Protein AF-A0A2V5ULX6-F1 (afdb_monomer_lite)

Sequence (140 aa):
GFFDDWRTPQEAITHFSAYSEKSVLFAISQLVKEGLLLEKDSPDAAQDSLIAREWSNWLPGGSFHFSTKDAPYASDNRSLNRLKAALLKTSPPKIFKNVKSVKKLLPARTFPNSEFVRVLMARRTHRQFSKQKLTLEAVS

Foldseek 3Di:
DQQPDDDDLVVQCVVVVVDDSVVSVVVVVVCCVVVVHDDPPDPSVVVVVVCCVVCVVCPPVCVVVVVPVCDDDDPDPVVVVVVVVVPDPDDDDDPDDDDPDDDDDADDDDDDPPCDVVCVVPDDDDPDDDPDDDDSNRVD

pLDDT: mean 88.44, std 10.06, range [58.34, 98.19]

Secondary structure (DSSP, 8-state):
-TTSS---HHHHHHHTTTS-HHHHHHHHHHHHHTTSS--TT-HHHHHHHHHHHHTTTTTTTHHHHHHHTT-----SHHHHHHHHHTS-SSPPPPSS----SPP-PPPP----TTHHHHHHHH--------SPPPPTGGG-

Radius of gyration: 28.25 Å; chains: 1; bounding box: 56×36×69 Å

Structure (mmCIF, N/CA/C/O backbone):
data_AF-A0A2V5ULX6-F1
#
_entry.id   AF-A0A2V5ULX6-F1
#
loop_
_atom_site.group_PDB
_atom_site.id
_atom_site.type_symbol
_atom_site.label_atom_id
_atom_site.label_alt_id
_atom_site.label_comp_id
_atom_site.label_asym_id
_atom_site.label_entity_id
_atom_site.label_seq_id
_atom_site.pdbx_PDB_ins_code
_atom_site.Cartn_x
_atom_site.Cartn_y
_atom_site.Cartn_z
_atom_site.occupancy
_atom_site.B_iso_or_equiv
_atom_site.auth_seq_id
_atom_site.auth_comp_id
_atom_site.auth_asym_id
_atom_site.auth_atom_id
_atom_site.pdbx_PDB_model_num
ATOM 1 N N . GLY A 1 1 ? -14.378 -10.371 9.390 1.00 87.44 1 GLY A N 1
ATOM 2 C CA . GLY A 1 1 ? -14.089 -10.317 10.831 1.00 87.44 1 GLY A CA 1
ATOM 3 C C . GLY A 1 1 ? -15.311 -9.859 11.605 1.00 87.44 1 GLY A C 1
ATOM 4 O O . GLY A 1 1 ? -16.322 -9.509 11.012 1.00 87.44 1 GLY A O 1
ATOM 5 N N . PHE A 1 2 ? -15.257 -9.915 12.939 1.00 95.25 2 PHE A N 1
ATOM 6 C CA . PHE A 1 2 ? -16.393 -9.542 13.797 1.00 95.25 2 PHE A CA 1
ATOM 7 C C . PHE A 1 2 ? -16.801 -8.062 13.641 1.00 95.25 2 PHE A C 1
ATOM 9 O O . PHE A 1 2 ? -17.995 -7.762 13.640 1.00 95.25 2 PHE A O 1
ATOM 16 N N . PHE A 1 3 ? -15.819 -7.174 13.444 1.00 95.81 3 PHE A N 1
ATOM 17 C CA . PHE A 1 3 ? -15.978 -5.721 13.286 1.00 95.81 3 PHE A CA 1
ATOM 18 C C . PHE A 1 3 ? -16.040 -5.248 11.820 1.00 95.81 3 PHE A C 1
ATOM 20 O O . PHE A 1 3 ? -15.785 -4.081 11.550 1.00 95.81 3 PHE A O 1
ATOM 27 N N . ASP A 1 4 ? -16.359 -6.130 10.867 1.00 93.44 4 ASP A N 1
ATOM 28 C CA . ASP A 1 4 ? -16.529 -5.721 9.459 1.00 93.44 4 ASP A CA 1
ATOM 29 C C . ASP A 1 4 ? -17.836 -4.934 9.233 1.00 93.44 4 ASP A C 1
ATOM 31 O O . ASP A 1 4 ? -17.973 -4.249 8.225 1.00 93.44 4 ASP A O 1
ATOM 35 N N . ASP A 1 5 ? -18.773 -5.006 10.183 1.00 94.06 5 ASP A N 1
ATOM 36 C CA . ASP A 1 5 ? -19.975 -4.175 10.238 1.00 94.06 5 ASP A CA 1
ATOM 37 C C . ASP A 1 5 ? -20.054 -3.448 11.585 1.00 94.06 5 ASP A C 1
ATOM 39 O O . ASP A 1 5 ? -19.349 -3.782 12.543 1.00 94.06 5 ASP A O 1
ATOM 43 N N . TRP A 1 6 ? -21.002 -2.516 11.697 1.00 96.25 6 TRP A N 1
ATOM 44 C CA . TRP A 1 6 ? -21.337 -1.871 12.963 1.00 96.25 6 TRP A CA 1
ATOM 45 C C . TRP A 1 6 ? -21.752 -2.896 14.026 1.00 96.25 6 TRP A C 1
ATOM 47 O O . TRP A 1 6 ? -22.633 -3.733 13.803 1.00 96.25 6 TRP A O 1
ATOM 57 N N . ARG A 1 7 ? -21.123 -2.791 15.199 1.00 97.06 7 ARG A N 1
ATOM 58 C CA . ARG A 1 7 ? -21.395 -3.611 16.382 1.00 97.06 7 ARG A CA 1
ATOM 59 C C . ARG A 1 7 ? -21.595 -2.731 17.601 1.00 97.06 7 ARG A C 1
ATOM 61 O O . ARG A 1 7 ? -21.051 -1.634 17.702 1.00 97.06 7 ARG A O 1
ATOM 68 N N . THR A 1 8 ? -22.342 -3.259 18.551 1.00 96.62 8 THR A N 1
ATOM 69 C CA . THR A 1 8 ? -22.497 -2.708 19.890 1.00 96.62 8 THR A CA 1
ATOM 70 C C . THR A 1 8 ? -21.484 -3.340 20.850 1.00 96.62 8 THR A C 1
ATOM 72 O O . THR A 1 8 ? -21.050 -4.480 20.645 1.00 96.62 8 THR A O 1
ATOM 75 N N . PRO A 1 9 ? -21.134 -2.654 21.953 1.00 96.00 9 PRO A N 1
ATOM 76 C CA . PRO A 1 9 ? -20.298 -3.246 22.995 1.00 96.00 9 PRO A CA 1
ATOM 77 C C . PRO A 1 9 ? -20.873 -4.554 23.556 1.00 96.00 9 PRO A C 1
ATOM 79 O O . PRO A 1 9 ? -20.119 -5.483 23.835 1.00 96.00 9 PRO A O 1
ATOM 82 N N . GLN A 1 10 ? -22.202 -4.662 23.661 1.00 97.31 10 GLN A N 1
ATOM 83 C CA . GLN A 1 10 ? -22.864 -5.862 24.173 1.00 97.31 10 GLN A CA 1
ATOM 84 C C . GLN A 1 10 ? -22.664 -7.073 23.257 1.00 97.31 10 GLN A C 1
ATOM 86 O O . GLN A 1 10 ? -22.349 -8.160 23.737 1.00 97.31 10 GLN A O 1
ATOM 91 N N . GLU A 1 11 ? -22.785 -6.887 21.940 1.00 97.81 11 GLU A N 1
ATOM 92 C CA . GLU A 1 11 ? -22.512 -7.952 20.969 1.00 97.81 11 GLU A CA 1
ATOM 93 C C . GLU A 1 11 ? -21.059 -8.422 21.060 1.00 97.81 11 GLU A C 1
ATOM 95 O O . GLU A 1 11 ? -20.797 -9.621 20.979 1.00 97.81 11 GLU A O 1
ATOM 100 N N . ALA A 1 12 ? -20.115 -7.500 21.273 1.00 97.12 12 ALA A N 1
ATOM 101 C CA . ALA A 1 12 ? -18.711 -7.846 21.462 1.00 97.12 12 ALA A CA 1
ATOM 102 C C . ALA A 1 12 ? -18.490 -8.649 22.754 1.00 97.12 12 ALA A C 1
ATOM 104 O O . ALA A 1 12 ? -17.786 -9.654 22.725 1.00 97.12 12 ALA A O 1
ATOM 105 N N . ILE A 1 13 ? -19.123 -8.264 23.868 1.00 97.88 13 ILE A N 1
ATOM 106 C CA . ILE A 1 13 ? -19.058 -9.014 25.135 1.00 97.88 13 ILE A CA 1
ATOM 107 C C . ILE A 1 13 ? -19.595 -10.438 24.948 1.00 97.88 13 ILE A C 1
ATOM 109 O O . ILE A 1 13 ? -18.974 -11.397 25.401 1.00 97.88 13 ILE A O 1
ATOM 113 N N . THR A 1 14 ? -20.720 -10.593 24.246 1.00 97.62 14 THR A N 1
ATOM 114 C CA . THR A 1 14 ? -21.300 -11.911 23.957 1.00 97.62 14 THR A CA 1
ATOM 115 C C . THR A 1 14 ? -20.417 -12.739 23.026 1.00 97.62 14 THR A C 1
ATOM 117 O O . THR A 1 14 ? -20.240 -13.932 23.259 1.00 97.62 14 THR A O 1
ATOM 120 N N . HIS A 1 15 ? -19.843 -12.132 21.986 1.00 97.56 15 HIS A N 1
ATOM 121 C CA . HIS A 1 15 ? -18.983 -12.837 21.036 1.00 97.56 15 HIS A CA 1
ATOM 122 C C . HIS A 1 15 ? -17.652 -13.271 21.665 1.00 97.56 15 HIS A C 1
ATOM 124 O O . HIS A 1 15 ? -17.174 -14.378 21.423 1.00 97.56 15 HIS A O 1
ATOM 130 N N . PHE A 1 16 ? -17.073 -12.423 22.515 1.00 97.00 16 PHE A N 1
ATOM 131 C CA . PHE A 1 16 ? -15.819 -12.665 23.225 1.00 97.00 16 PHE A CA 1
ATOM 132 C C . PHE A 1 16 ? -16.061 -13.173 24.655 1.00 97.00 16 PHE A C 1
ATOM 134 O O . PHE A 1 16 ? -15.379 -12.760 25.592 1.00 97.00 16 PHE A O 1
ATOM 141 N N . SER A 1 17 ? -16.997 -14.115 24.820 1.00 96.69 17 SER A N 1
ATOM 142 C CA . SER A 1 17 ? -17.448 -14.627 26.126 1.00 96.69 17 SER A CA 1
ATOM 143 C C . SER A 1 17 ? -16.368 -15.333 26.957 1.00 96.69 17 SER A C 1
ATOM 145 O O . SER A 1 17 ? -16.567 -15.587 28.142 1.00 96.69 17 SER A O 1
ATOM 147 N N . ALA A 1 18 ? -15.227 -15.674 26.351 1.00 97.44 18 ALA A N 1
ATOM 148 C CA . ALA A 1 18 ? -14.061 -16.214 27.051 1.00 97.44 18 ALA A CA 1
ATOM 149 C C . ALA A 1 18 ? -13.302 -15.153 27.876 1.00 97.44 18 ALA A C 1
ATOM 151 O O . ALA A 1 18 ? -12.456 -15.505 28.698 1.00 97.44 18 ALA A O 1
ATOM 152 N N . TYR A 1 19 ? -13.586 -13.865 27.661 1.00 97.31 19 TYR A N 1
ATOM 153 C CA . TYR A 1 19 ? -12.973 -12.743 28.366 1.00 97.31 19 TYR A CA 1
ATOM 154 C C . TYR A 1 19 ? -13.968 -12.093 29.326 1.00 97.31 19 TYR A C 1
ATOM 156 O O . TYR A 1 19 ? -15.183 -12.180 29.158 1.00 97.31 19 TYR A O 1
ATOM 164 N N . SER A 1 20 ? -13.451 -11.397 30.340 1.00 97.75 20 SER A N 1
ATOM 165 C CA . SER A 1 20 ? -14.310 -10.597 31.208 1.00 97.75 20 SER A CA 1
ATOM 166 C C . SER A 1 20 ? -14.859 -9.387 30.454 1.00 97.75 20 SER A C 1
ATOM 168 O O . SER A 1 20 ? -14.153 -8.759 29.663 1.00 97.75 20 SER A O 1
ATOM 170 N N . GLU A 1 21 ? -16.094 -9.005 30.769 1.00 97.69 21 GLU A N 1
ATOM 171 C CA . GLU A 1 21 ? -16.749 -7.810 30.229 1.00 97.69 21 GLU A CA 1
ATOM 172 C C . GLU A 1 21 ? -15.854 -6.568 30.331 1.00 97.69 21 GLU A C 1
ATOM 174 O O . GLU A 1 21 ? -15.612 -5.873 29.344 1.00 97.69 21 GLU A O 1
ATOM 179 N N . LYS A 1 22 ? -15.263 -6.345 31.511 1.00 98.06 22 LYS A N 1
ATOM 180 C CA . LYS A 1 22 ? -14.345 -5.227 31.755 1.00 98.06 22 LYS A CA 1
ATOM 181 C C . LYS A 1 22 ? -13.150 -5.234 30.794 1.00 98.06 22 LYS A C 1
ATOM 183 O O . LYS A 1 22 ? -12.731 -4.171 30.345 1.00 98.06 22 LYS A O 1
ATOM 188 N N . SER A 1 23 ? -12.598 -6.409 30.486 1.00 98.06 23 SER A N 1
ATOM 189 C CA . SER A 1 23 ? -11.471 -6.540 29.557 1.00 98.06 23 SER A CA 1
ATOM 190 C C . SER A 1 23 ? -11.885 -6.237 28.119 1.00 98.06 23 SER A C 1
ATOM 192 O O . SER A 1 23 ? -11.138 -5.568 27.409 1.00 98.06 23 SER A O 1
ATOM 194 N N . VAL A 1 24 ? -13.062 -6.705 27.691 1.00 98.19 24 VAL A N 1
ATOM 195 C CA . VAL A 1 24 ? -13.587 -6.448 26.340 1.00 98.19 24 VAL A CA 1
ATOM 196 C C . VAL A 1 24 ? -13.861 -4.958 26.151 1.00 98.19 24 VAL A C 1
ATOM 198 O O . VAL A 1 24 ? -13.380 -4.365 25.189 1.00 98.19 24 VAL A O 1
ATOM 201 N N . LEU A 1 25 ? -14.552 -4.325 27.101 1.00 97.94 25 LEU A N 1
ATOM 202 C CA . LEU A 1 25 ? -14.847 -2.890 27.054 1.00 97.94 25 LEU A CA 1
ATOM 203 C C . LEU A 1 25 ? -13.574 -2.037 27.059 1.00 97.94 25 LEU A C 1
ATOM 205 O O . LEU A 1 25 ? -13.470 -1.071 26.304 1.00 97.94 25 LEU A O 1
ATOM 209 N N . PHE A 1 26 ? -12.577 -2.416 27.865 1.00 98.12 26 PHE A N 1
ATOM 210 C CA . PHE A 1 26 ? -11.279 -1.748 27.859 1.00 98.12 26 PHE A CA 1
ATOM 211 C C . PHE A 1 26 ? -10.580 -1.872 26.499 1.00 98.12 26 PHE A C 1
ATOM 213 O O . PHE A 1 26 ? -10.085 -0.876 25.977 1.00 98.12 26 PHE A O 1
ATOM 220 N N . ALA A 1 27 ? -10.571 -3.065 25.898 1.00 97.75 27 ALA A N 1
ATOM 221 C CA . ALA A 1 27 ? -9.975 -3.276 24.582 1.00 97.75 27 ALA A CA 1
ATOM 222 C C . ALA A 1 27 ? -10.684 -2.456 23.493 1.00 97.75 27 ALA A C 1
ATOM 224 O O . ALA A 1 27 ? -10.008 -1.799 22.708 1.00 97.75 27 ALA A O 1
ATOM 225 N N . ILE A 1 28 ? -12.022 -2.424 23.485 1.00 97.50 28 ILE A N 1
ATOM 226 C CA . ILE A 1 28 ? -12.800 -1.586 22.557 1.00 97.50 28 ILE A CA 1
ATOM 227 C C . ILE A 1 28 ? -12.412 -0.114 22.720 1.00 97.50 28 ILE A C 1
ATOM 229 O O . ILE A 1 28 ? -12.103 0.544 21.732 1.00 97.50 28 ILE A O 1
ATOM 233 N N . SER A 1 29 ? -12.344 0.384 23.959 1.00 97.06 29 SER A N 1
ATOM 234 C CA . SER A 1 29 ? -11.905 1.755 24.247 1.00 97.06 29 SER A CA 1
ATOM 235 C C . SER A 1 29 ? -10.509 2.052 23.693 1.00 97.06 29 SER A C 1
ATOM 237 O O . SER A 1 29 ? -10.302 3.124 23.128 1.00 97.06 29 SER A O 1
ATOM 239 N N . GLN A 1 30 ? -9.554 1.126 23.830 1.00 98.00 30 GLN A N 1
ATOM 240 C CA . GLN A 1 30 ? -8.218 1.306 23.256 1.00 98.00 30 GLN A CA 1
ATOM 241 C C . GLN A 1 30 ? -8.258 1.307 21.726 1.00 98.00 30 GLN A C 1
ATOM 243 O O . GLN A 1 30 ? -7.639 2.163 21.110 1.00 98.00 30 GLN A O 1
ATOM 248 N N . LEU A 1 31 ? -9.009 0.399 21.103 1.00 97.12 31 LEU A N 1
ATOM 249 C CA . LEU A 1 31 ? -9.103 0.333 19.644 1.00 97.12 31 LEU A CA 1
ATOM 250 C C . LEU A 1 31 ? -9.754 1.584 19.044 1.00 97.12 31 LEU A C 1
ATOM 252 O O . LEU A 1 31 ? -9.289 2.057 18.012 1.00 97.12 31 LEU A O 1
ATOM 256 N N . VAL A 1 32 ? -10.775 2.144 19.700 1.00 96.19 32 VAL A N 1
ATOM 257 C CA . VAL A 1 32 ? -11.373 3.428 19.301 1.00 96.19 32 VAL A CA 1
ATOM 258 C C . VAL A 1 32 ? -10.368 4.564 19.464 1.00 96.19 32 VAL A C 1
ATOM 260 O O . VAL A 1 32 ? -10.150 5.340 18.540 1.00 96.19 32 VAL A O 1
ATOM 263 N N . LYS A 1 33 ? -9.689 4.628 20.615 1.00 96.12 33 LYS A N 1
ATOM 264 C CA . LYS A 1 33 ? -8.681 5.657 20.894 1.00 96.12 33 LYS A CA 1
ATOM 265 C C . LYS A 1 33 ? -7.531 5.655 19.879 1.00 96.12 33 LYS A C 1
ATOM 267 O O . LYS A 1 33 ? -7.047 6.722 19.518 1.00 96.12 33 LYS A O 1
ATOM 272 N N . GLU A 1 34 ? -7.087 4.479 19.445 1.00 96.25 34 GLU A N 1
ATOM 273 C CA . GLU A 1 34 ? -6.009 4.326 18.458 1.00 96.25 34 GLU A CA 1
ATOM 274 C C . GLU A 1 34 ? -6.514 4.403 16.998 1.00 96.25 34 GLU A C 1
ATOM 276 O O . GLU A 1 34 ? -5.734 4.197 16.071 1.00 96.25 34 GLU A O 1
ATOM 281 N N . GLY A 1 35 ? -7.806 4.684 16.770 1.00 93.25 35 GLY A N 1
ATOM 282 C CA . GLY A 1 35 ? -8.399 4.840 15.434 1.00 93.25 35 GLY A CA 1
ATOM 283 C C . GLY A 1 35 ? -8.545 3.538 14.635 1.00 93.25 35 GLY A C 1
ATOM 284 O O . GLY A 1 35 ? -8.703 3.575 13.419 1.00 93.25 35 GLY A O 1
ATOM 285 N N . LEU A 1 36 ? -8.467 2.381 15.300 1.00 94.81 36 LEU A N 1
ATOM 286 C CA . LEU A 1 36 ? -8.634 1.054 14.690 1.00 94.81 36 LEU A CA 1
ATOM 287 C C . LEU A 1 36 ? -10.098 0.603 14.646 1.00 94.81 36 LEU A C 1
ATOM 289 O O . LEU A 1 36 ? -10.458 -0.252 13.840 1.00 94.81 36 LEU A O 1
ATOM 293 N N . LEU A 1 37 ? -10.927 1.160 15.527 1.00 96.88 37 LEU A N 1
ATOM 294 C CA . LEU A 1 37 ? -12.382 1.098 15.459 1.00 96.88 37 LEU A CA 1
ATOM 295 C C . LEU A 1 37 ? -12.923 2.522 15.451 1.00 96.88 37 LEU A C 1
ATOM 297 O O . LEU A 1 37 ? -12.334 3.414 16.054 1.00 96.88 37 LEU A O 1
ATOM 301 N N . LEU A 1 38 ? -14.061 2.721 14.797 1.00 97.25 38 LEU A N 1
ATOM 302 C CA . LEU A 1 38 ? -14.723 4.017 14.727 1.00 97.25 38 LEU A CA 1
ATOM 303 C C . LEU A 1 38 ? -16.084 3.926 15.407 1.00 97.25 38 LEU A C 1
ATOM 305 O O . LEU A 1 38 ? -16.772 2.907 15.321 1.00 97.25 38 LEU A O 1
ATOM 309 N N . GLU A 1 39 ? -16.482 4.999 16.081 1.00 96.38 39 GLU A N 1
ATOM 310 C CA . GLU A 1 39 ? -17.843 5.118 16.591 1.00 96.38 39 GLU A CA 1
ATOM 311 C C . GLU A 1 39 ? -18.794 5.427 15.435 1.00 96.38 39 GLU A C 1
ATOM 313 O O . GLU A 1 39 ? -18.497 6.247 14.558 1.00 96.38 39 GLU A O 1
ATOM 318 N N . LYS A 1 40 ? -19.949 4.761 15.421 1.00 95.81 40 LYS A N 1
ATOM 319 C CA . LYS A 1 40 ? -20.963 4.992 14.395 1.00 95.81 40 LYS A CA 1
ATOM 320 C C . LYS A 1 40 ? -21.432 6.450 14.443 1.00 95.81 40 LYS A C 1
ATOM 322 O O . LYS A 1 40 ? -21.610 7.004 15.522 1.00 95.81 40 LYS A O 1
ATOM 327 N N . ASP A 1 41 ? -21.632 7.048 13.270 1.00 95.69 41 ASP A N 1
ATOM 328 C CA . ASP A 1 41 ? -22.097 8.434 13.097 1.00 95.69 41 ASP A CA 1
ATOM 329 C C . ASP A 1 41 ? -21.135 9.505 13.662 1.00 95.69 41 ASP A C 1
ATOM 331 O O . ASP A 1 41 ? -21.487 10.681 13.768 1.00 95.69 41 ASP A O 1
ATOM 335 N N . SER A 1 42 ? -19.894 9.120 13.978 1.00 96.44 42 SER A N 1
ATOM 336 C CA . SER A 1 42 ? -18.833 10.052 14.361 1.00 96.44 42 SER A CA 1
ATOM 337 C C . SER A 1 42 ? -18.263 10.810 13.149 1.00 96.44 42 SER A C 1
ATOM 339 O O . SER A 1 42 ? -18.343 10.331 12.010 1.00 96.44 42 SER A O 1
ATOM 341 N N . PRO A 1 43 ? -17.627 11.978 13.367 1.00 96.62 43 PRO A N 1
ATOM 342 C CA . PRO A 1 43 ? -16.888 12.673 12.314 1.00 96.62 43 PRO A CA 1
ATOM 343 C C . PRO A 1 43 ? -15.814 11.798 11.654 1.00 96.62 43 PRO A C 1
ATOM 345 O O . PRO A 1 43 ? -15.651 11.846 10.435 1.00 96.62 43 PRO A O 1
ATOM 348 N N . ASP A 1 44 ? -15.134 10.954 12.435 1.00 95.69 44 ASP A N 1
ATOM 349 C CA . ASP A 1 44 ? -14.085 10.064 11.933 1.00 95.69 44 ASP A CA 1
ATOM 350 C C . ASP A 1 44 ? -14.662 8.967 11.027 1.00 95.69 44 ASP A C 1
ATOM 352 O O . ASP A 1 44 ? -14.100 8.687 9.972 1.00 95.69 44 ASP A O 1
ATOM 356 N N . ALA A 1 45 ? -15.835 8.410 11.359 1.00 96.56 45 ALA A N 1
ATOM 357 C CA . ALA A 1 45 ? -16.542 7.460 10.493 1.00 96.56 45 ALA A CA 1
ATOM 358 C C . ALA A 1 45 ? -16.993 8.090 9.164 1.00 96.56 45 ALA A C 1
ATOM 360 O O . ALA A 1 45 ? -16.940 7.445 8.110 1.00 96.56 45 ALA A O 1
ATOM 361 N N . ALA A 1 46 ? -17.418 9.357 9.189 1.00 96.62 46 ALA A N 1
ATOM 362 C CA . ALA A 1 46 ? -17.763 10.093 7.975 1.00 96.62 46 ALA A CA 1
ATOM 363 C C . ALA A 1 46 ? -16.525 10.345 7.096 1.00 96.62 46 ALA A C 1
ATOM 365 O O . ALA A 1 46 ? -16.590 10.180 5.874 1.00 96.62 46 ALA A O 1
ATOM 366 N N . GLN A 1 47 ? -15.397 10.695 7.717 1.00 94.88 47 GLN A N 1
ATOM 367 C CA . GLN A 1 47 ? -14.125 10.895 7.029 1.00 94.88 47 GLN A CA 1
ATOM 368 C C . GLN A 1 47 ? -13.578 9.587 6.436 1.00 94.88 47 GLN A C 1
ATOM 370 O O . GLN A 1 47 ? -13.141 9.578 5.286 1.00 94.88 47 GLN A O 1
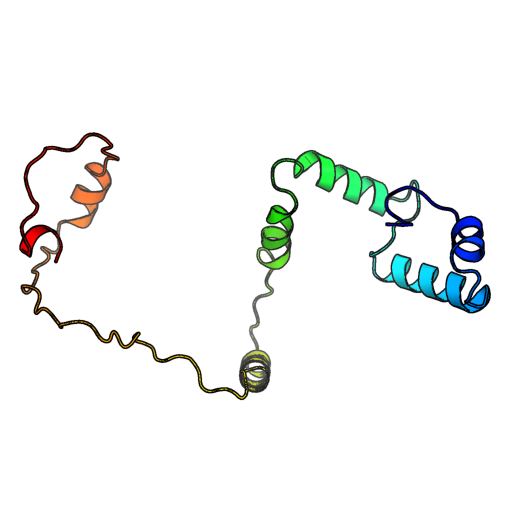ATOM 375 N N . ASP A 1 48 ? -13.644 8.479 7.173 1.00 94.00 48 ASP A N 1
ATOM 376 C CA . ASP A 1 48 ? -13.240 7.158 6.681 1.00 94.00 48 ASP A CA 1
ATOM 377 C C . ASP A 1 48 ? -14.088 6.730 5.475 1.00 94.00 48 ASP A C 1
ATOM 379 O O . ASP A 1 48 ? -13.558 6.368 4.423 1.00 94.00 48 ASP A O 1
ATOM 383 N N . SER A 1 49 ? -15.409 6.922 5.557 1.00 94.44 49 SER A N 1
ATOM 384 C CA . SER A 1 49 ? -16.333 6.650 4.448 1.00 94.44 49 SER A CA 1
ATOM 385 C C . SER A 1 49 ? -16.035 7.501 3.208 1.00 94.44 49 SER A C 1
ATOM 387 O O . SER A 1 49 ? -16.156 7.028 2.072 1.00 94.44 49 SER A O 1
ATOM 389 N N . LEU A 1 50 ? -15.641 8.764 3.402 1.00 95.62 50 LEU A N 1
ATOM 390 C CA . LEU A 1 50 ? -15.226 9.652 2.318 1.00 95.62 50 LEU A CA 1
ATOM 391 C C . LEU A 1 50 ? -13.971 9.117 1.622 1.00 95.62 50 LEU A C 1
ATOM 393 O O . LEU A 1 50 ? -13.963 8.999 0.396 1.00 95.62 50 LEU A O 1
ATOM 397 N N . ILE A 1 51 ? -12.951 8.738 2.398 1.00 93.12 51 ILE A N 1
ATOM 398 C CA . ILE A 1 51 ? -11.710 8.157 1.876 1.00 93.12 51 ILE A CA 1
ATOM 399 C C . ILE A 1 51 ? -12.013 6.857 1.131 1.00 93.12 51 ILE A C 1
ATOM 401 O O . ILE A 1 51 ? -11.597 6.710 -0.017 1.00 93.12 51 ILE A O 1
ATOM 405 N N . ALA A 1 52 ? -12.783 5.947 1.731 1.00 93.31 52 ALA A N 1
ATOM 406 C CA . ALA A 1 52 ? -13.164 4.679 1.117 1.00 93.31 52 ALA A CA 1
ATOM 407 C C . ALA A 1 52 ? -13.857 4.881 -0.240 1.00 93.31 52 ALA A C 1
ATOM 409 O O . ALA A 1 52 ? -13.578 4.158 -1.197 1.00 93.31 52 ALA A O 1
ATOM 410 N N . ARG A 1 53 ? -14.714 5.903 -0.356 1.00 96.38 53 ARG A N 1
ATOM 411 C CA . ARG A 1 53 ? -15.391 6.254 -1.608 1.00 96.38 53 ARG A CA 1
ATOM 412 C C . ARG A 1 53 ? -14.429 6.837 -2.641 1.00 96.38 53 ARG A C 1
ATOM 414 O O . ARG A 1 53 ? -14.358 6.331 -3.762 1.00 96.38 53 ARG A O 1
ATOM 421 N N . GLU A 1 54 ? -13.709 7.896 -2.283 1.00 96.44 54 GLU A N 1
ATOM 422 C CA . GLU A 1 54 ? -12.848 8.644 -3.210 1.00 96.44 54 GLU A CA 1
ATOM 423 C C . GLU A 1 54 ? -11.639 7.829 -3.677 1.00 96.44 54 GLU A C 1
ATOM 425 O O . GLU A 1 54 ? -11.210 7.947 -4.825 1.00 96.44 54 GLU A O 1
ATOM 430 N N . TRP A 1 55 ? -11.133 6.947 -2.815 1.00 95.38 55 TRP A N 1
ATOM 431 C CA . TRP A 1 55 ? -9.974 6.099 -3.082 1.00 95.38 55 TRP A CA 1
ATOM 432 C C . TRP A 1 55 ? -10.337 4.654 -3.420 1.00 95.38 55 TRP A C 1
ATOM 434 O O . TRP A 1 55 ? -9.435 3.832 -3.568 1.00 95.38 55 TRP A O 1
ATOM 444 N N . SER A 1 56 ? -11.619 4.330 -3.598 1.00 95.69 56 SER A N 1
ATOM 445 C CA . SER A 1 56 ? -12.107 2.968 -3.877 1.00 95.69 56 SER A CA 1
ATOM 446 C C . SER A 1 56 ? -11.309 2.234 -4.965 1.00 95.69 56 SER A C 1
ATOM 448 O O . SER A 1 56 ? -10.886 1.101 -4.760 1.00 95.69 56 SER A O 1
ATOM 450 N N . ASN A 1 57 ? -11.007 2.903 -6.083 1.00 96.81 57 ASN A N 1
ATOM 451 C CA . ASN A 1 57 ? -10.237 2.333 -7.202 1.00 96.81 57 ASN A CA 1
ATOM 452 C C . ASN A 1 57 ? -8.750 2.073 -6.895 1.00 96.81 57 ASN A C 1
ATOM 454 O O . ASN A 1 57 ? -8.060 1.423 -7.679 1.00 96.81 57 ASN A O 1
ATOM 458 N N . TRP A 1 58 ? -8.242 2.622 -5.794 1.00 93.88 58 TRP A N 1
ATOM 459 C CA . TRP A 1 58 ? -6.842 2.546 -5.385 1.00 93.88 58 TRP A CA 1
ATOM 460 C C . TRP A 1 58 ? -6.643 1.723 -4.117 1.00 93.88 58 TRP A C 1
ATOM 462 O O . TRP A 1 58 ? -5.508 1.352 -3.822 1.00 93.88 58 TRP A O 1
ATOM 472 N N . LEU A 1 59 ? -7.694 1.431 -3.349 1.00 91.19 59 LEU A N 1
ATOM 473 C CA . LEU A 1 59 ? -7.583 0.633 -2.134 1.00 91.19 59 LEU A CA 1
ATOM 474 C C . LEU A 1 59 ? -7.415 -0.865 -2.456 1.00 91.19 59 LEU A C 1
ATOM 476 O O . LEU A 1 59 ? -8.016 -1.367 -3.404 1.00 91.19 59 LEU A O 1
ATOM 480 N N . PRO A 1 60 ? -6.578 -1.594 -1.688 1.00 89.81 60 PRO A N 1
ATOM 481 C CA . PRO A 1 60 ? -5.812 -1.132 -0.523 1.00 89.81 60 PRO A CA 1
ATOM 482 C C . PRO A 1 60 ? -4.468 -0.453 -0.864 1.00 89.81 60 PRO A C 1
ATOM 484 O O . PRO A 1 60 ? -3.795 0.046 0.037 1.00 89.81 60 PRO A O 1
ATOM 487 N N . GLY A 1 61 ? -4.056 -0.400 -2.136 1.00 90.12 61 GLY A N 1
ATOM 488 C CA . GLY A 1 61 ? -2.776 0.185 -2.576 1.00 90.12 61 GLY A CA 1
ATOM 489 C C . GLY A 1 61 ? -2.567 1.661 -2.199 1.00 90.12 61 GLY A C 1
ATOM 490 O O . GLY A 1 61 ? -1.430 2.087 -1.994 1.00 90.12 61 GLY A O 1
ATOM 491 N N . GLY A 1 62 ? -3.649 2.425 -2.020 1.00 88.25 62 GLY A N 1
ATOM 492 C CA . GLY A 1 62 ? -3.630 3.808 -1.530 1.00 88.25 62 GLY A CA 1
ATOM 493 C C . GLY A 1 62 ? -2.984 3.969 -0.147 1.00 88.25 62 GLY A C 1
ATOM 494 O O . GLY A 1 62 ? -2.421 5.021 0.141 1.00 88.25 62 GLY A O 1
ATOM 495 N N . SER A 1 63 ? -2.954 2.914 0.675 1.00 86.56 63 SER A N 1
ATOM 496 C CA . SER A 1 63 ? -2.246 2.913 1.967 1.00 86.56 63 SER A CA 1
ATOM 497 C C . SER A 1 63 ? -0.770 3.314 1.847 1.00 86.56 63 SER A C 1
ATOM 499 O O . SER A 1 63 ? -0.260 4.048 2.697 1.00 86.56 63 SER A O 1
ATOM 501 N N . PHE A 1 64 ? -0.087 2.912 0.766 1.00 87.81 64 PHE A N 1
ATOM 502 C CA . PHE A 1 64 ? 1.303 3.303 0.522 1.00 87.81 64 PHE A CA 1
ATOM 503 C C . PHE A 1 64 ? 1.434 4.820 0.350 1.00 87.81 64 PHE A C 1
ATOM 505 O O . PHE A 1 64 ? 2.330 5.423 0.930 1.00 87.81 64 PHE A O 1
ATOM 512 N N . HIS A 1 65 ? 0.502 5.452 -0.372 1.00 89.12 65 HIS A N 1
ATOM 513 C CA . HIS A 1 65 ? 0.492 6.901 -0.564 1.00 89.12 65 HIS A CA 1
ATOM 514 C C . HIS A 1 65 ? 0.401 7.648 0.774 1.00 89.12 65 HIS A C 1
ATOM 516 O O . HIS A 1 65 ? 1.237 8.511 1.046 1.00 89.12 65 HIS A O 1
ATOM 522 N N . PHE A 1 66 ? -0.557 7.277 1.630 1.00 86.94 66 PHE A N 1
ATOM 523 C CA . PHE A 1 66 ? -0.715 7.882 2.959 1.00 86.94 66 PHE A CA 1
ATOM 524 C C . PHE A 1 66 ? 0.486 7.619 3.875 1.00 86.94 66 PHE A C 1
ATOM 526 O O . PHE A 1 66 ? 0.834 8.464 4.692 1.00 86.94 66 PHE A O 1
ATOM 533 N N . SER A 1 67 ? 1.172 6.488 3.691 1.00 84.56 67 SER A N 1
ATOM 534 C CA . SER A 1 67 ? 2.359 6.141 4.478 1.00 84.56 67 SER A CA 1
ATOM 535 C C . SER A 1 67 ? 3.623 6.904 4.059 1.00 84.56 67 SER A C 1
ATOM 537 O O . SER A 1 67 ? 4.560 6.990 4.850 1.00 84.56 67 SER A O 1
ATOM 539 N N . THR A 1 68 ? 3.694 7.430 2.828 1.00 86.31 68 THR A N 1
ATOM 540 C CA . THR A 1 68 ? 4.936 8.023 2.291 1.00 86.31 68 THR A CA 1
ATOM 541 C C . THR A 1 68 ? 4.846 9.493 1.903 1.00 86.31 68 THR A C 1
ATOM 543 O O . THR A 1 68 ? 5.891 10.133 1.806 1.00 86.31 68 THR A O 1
ATOM 546 N N . LYS A 1 69 ? 3.651 10.038 1.627 1.00 84.25 69 LYS A N 1
ATOM 547 C CA . LYS A 1 69 ? 3.514 11.417 1.120 1.00 84.25 69 LYS A CA 1
ATOM 548 C C . LYS A 1 69 ? 4.019 12.451 2.127 1.00 84.25 69 LYS A C 1
ATOM 550 O O . LYS A 1 69 ? 4.743 13.362 1.742 1.00 84.25 69 LYS A O 1
ATOM 555 N N . ASP A 1 70 ? 3.649 12.293 3.395 1.00 79.25 70 ASP A N 1
ATOM 556 C CA . ASP A 1 70 ? 3.882 13.293 4.443 1.00 79.25 70 ASP A CA 1
ATOM 557 C C . ASP A 1 70 ? 5.066 12.930 5.345 1.00 79.25 70 ASP A C 1
ATOM 559 O O . ASP A 1 70 ? 5.037 13.155 6.553 1.00 79.25 70 ASP A O 1
ATOM 563 N N . ALA A 1 71 ? 6.123 12.352 4.766 1.00 72.56 71 ALA A N 1
ATOM 564 C CA . ALA A 1 71 ? 7.339 12.058 5.513 1.00 72.56 71 ALA A CA 1
ATOM 565 C C . ALA A 1 71 ? 7.949 13.374 6.045 1.00 72.56 71 ALA A C 1
ATOM 567 O O . ALA A 1 71 ? 8.385 14.210 5.245 1.00 72.56 71 ALA A O 1
ATOM 568 N N . PRO A 1 72 ? 7.988 13.593 7.374 1.00 72.25 72 PRO A N 1
ATOM 569 C CA . PRO A 1 72 ? 8.502 14.834 7.929 1.00 72.25 72 PRO A CA 1
ATOM 570 C C . PRO A 1 72 ? 9.990 14.972 7.601 1.00 72.25 72 PRO A C 1
ATOM 572 O O . PRO A 1 72 ? 10.766 14.023 7.741 1.00 72.25 72 PRO A O 1
ATOM 575 N N . TYR A 1 73 ? 10.403 16.171 7.188 1.00 70.50 73 TYR A N 1
ATOM 576 C CA . TYR A 1 73 ? 11.814 16.465 6.971 1.00 70.50 73 TYR A CA 1
ATOM 577 C C . TYR A 1 73 ? 12.559 16.428 8.312 1.00 70.50 73 TYR A C 1
ATOM 579 O O . TYR A 1 73 ? 12.346 17.275 9.181 1.00 70.50 73 TYR A O 1
ATOM 587 N N . ALA A 1 74 ? 13.438 15.444 8.491 1.00 67.50 74 ALA A N 1
ATOM 588 C CA . ALA A 1 74 ? 14.280 15.351 9.675 1.00 67.50 74 ALA A CA 1
ATOM 589 C C . ALA A 1 74 ? 15.514 16.250 9.503 1.00 67.50 74 ALA A C 1
ATOM 591 O O . ALA A 1 74 ? 16.449 15.907 8.784 1.00 67.50 74 ALA A O 1
ATOM 592 N N . SER A 1 75 ? 15.517 17.409 10.162 1.00 66.69 75 SER A N 1
ATOM 593 C CA . SER A 1 75 ? 16.623 18.377 10.111 1.00 66.69 75 SER A CA 1
ATOM 594 C C . SER A 1 75 ? 17.727 18.128 11.147 1.00 66.69 75 SER A C 1
ATOM 596 O O . SER A 1 75 ? 18.740 18.825 11.123 1.00 66.69 75 SER A O 1
ATOM 598 N N . ASP A 1 76 ? 17.562 17.163 12.062 1.00 67.38 76 ASP A N 1
ATOM 599 C CA . ASP A 1 76 ? 18.504 16.939 13.162 1.00 67.38 76 ASP A CA 1
ATOM 600 C C . ASP A 1 76 ? 19.424 15.722 12.949 1.00 67.38 76 ASP A C 1
ATOM 602 O O . ASP A 1 76 ? 19.041 14.693 12.395 1.00 67.38 76 ASP A O 1
ATOM 606 N N . ASN A 1 77 ? 20.668 15.812 13.430 1.00 62.00 77 ASN A N 1
ATOM 607 C CA . ASN A 1 77 ? 21.638 14.708 13.369 1.00 62.00 77 ASN A CA 1
ATOM 608 C C . ASN A 1 77 ? 21.246 13.500 14.248 1.00 62.00 77 ASN A C 1
ATOM 610 O O . ASN A 1 77 ? 21.817 12.415 14.100 1.00 62.00 77 ASN A O 1
ATOM 614 N N . ARG A 1 78 ? 20.280 13.653 15.169 1.00 58.34 78 ARG A N 1
ATOM 615 C CA . ARG A 1 78 ? 19.792 12.551 16.018 1.00 58.34 78 ARG A CA 1
ATOM 616 C C . ARG A 1 78 ? 18.981 11.546 15.203 1.00 58.34 78 ARG A C 1
ATOM 618 O O . ARG A 1 78 ? 19.069 10.349 15.478 1.00 58.34 78 ARG A O 1
ATOM 625 N N . SER A 1 79 ? 18.289 11.999 14.159 1.00 64.94 79 SER A N 1
ATOM 626 C CA . SER A 1 79 ? 17.600 11.142 13.190 1.00 64.94 79 SER A CA 1
ATOM 627 C C . SER A 1 79 ? 18.545 10.156 12.487 1.00 64.94 79 SER A C 1
ATOM 629 O O . SER A 1 79 ? 18.234 8.971 12.381 1.00 64.94 79 SER A O 1
ATOM 631 N N . LEU A 1 80 ? 19.751 10.598 12.115 1.00 69.38 80 LEU A N 1
ATOM 632 C CA . LEU A 1 80 ? 20.766 9.780 11.444 1.00 69.38 80 LEU A CA 1
ATOM 633 C C . LEU A 1 80 ? 21.340 8.693 12.365 1.00 69.38 80 LEU A C 1
ATOM 635 O O . LEU A 1 80 ? 21.526 7.551 11.947 1.00 69.38 80 LEU A O 1
ATOM 639 N N . ASN A 1 81 ? 21.580 9.020 13.637 1.00 72.75 81 ASN A N 1
ATOM 640 C CA . ASN A 1 81 ? 22.037 8.045 14.632 1.00 72.75 81 ASN A CA 1
ATOM 641 C C . ASN A 1 81 ? 20.954 7.009 14.956 1.00 72.75 81 ASN A C 1
ATOM 643 O O . ASN A 1 81 ? 21.258 5.823 15.075 1.00 72.75 81 ASN A O 1
ATOM 647 N N . ARG A 1 82 ? 19.685 7.429 15.029 1.00 70.56 82 ARG A N 1
ATOM 648 C CA . ARG A 1 82 ? 18.546 6.518 15.201 1.00 70.56 82 ARG A CA 1
ATOM 649 C C . ARG A 1 82 ? 18.366 5.604 13.988 1.00 70.56 82 ARG A C 1
ATOM 651 O O . ARG A 1 82 ? 18.149 4.411 14.166 1.00 70.56 82 ARG A O 1
ATOM 658 N N . LEU A 1 83 ? 18.538 6.134 12.775 1.00 69.81 83 LEU A N 1
ATOM 659 C CA . LEU A 1 83 ? 18.509 5.353 11.538 1.00 69.81 83 LEU A CA 1
ATOM 660 C C . LEU A 1 83 ? 19.637 4.315 11.512 1.00 69.81 83 LEU A C 1
ATOM 662 O O . LEU A 1 83 ? 19.390 3.156 11.201 1.00 69.81 83 LEU A O 1
ATOM 666 N N . LYS A 1 84 ? 20.856 4.704 11.913 1.00 74.00 84 LYS A N 1
ATOM 667 C CA . LYS A 1 84 ? 21.995 3.784 12.057 1.00 74.00 84 LYS A CA 1
ATOM 668 C C . LYS A 1 84 ? 21.740 2.692 13.095 1.00 74.00 84 LYS A C 1
ATOM 670 O O . LYS A 1 84 ? 22.108 1.550 12.857 1.00 74.00 84 LYS A O 1
ATOM 675 N N . ALA A 1 85 ? 21.100 3.023 14.215 1.00 76.00 85 ALA A N 1
ATOM 676 C CA . ALA A 1 85 ? 20.730 2.047 15.241 1.00 76.00 85 ALA A CA 1
ATOM 677 C C . ALA A 1 85 ? 19.616 1.089 14.778 1.00 76.00 85 ALA A C 1
ATOM 679 O O . ALA A 1 85 ? 19.557 -0.048 15.241 1.00 76.00 85 ALA A O 1
ATOM 680 N N . ALA A 1 86 ? 18.757 1.541 13.861 1.00 69.94 86 ALA A N 1
ATOM 681 C CA . ALA A 1 86 ? 17.716 0.738 13.226 1.00 69.94 86 ALA A CA 1
ATOM 682 C C . ALA A 1 86 ? 18.215 -0.059 12.008 1.00 69.94 86 ALA A C 1
ATOM 684 O O . ALA A 1 86 ? 17.457 -0.864 11.463 1.00 69.94 86 ALA A O 1
ATOM 685 N N . LEU A 1 87 ? 19.468 0.142 11.568 1.00 72.94 87 LEU A N 1
ATOM 686 C CA . LEU A 1 87 ? 20.055 -0.692 10.525 1.00 72.94 87 LEU A CA 1
ATOM 687 C C . LEU A 1 87 ? 20.036 -2.145 10.989 1.00 72.94 87 LEU A C 1
ATOM 689 O O . LEU A 1 87 ? 20.379 -2.471 12.128 1.00 72.94 87 LEU A O 1
ATOM 693 N N . LEU A 1 88 ? 19.624 -3.022 10.078 1.00 67.94 88 LEU A N 1
ATOM 694 C CA . LEU A 1 88 ? 19.601 -4.453 10.322 1.00 67.94 88 LEU A CA 1
ATOM 695 C C . LEU A 1 88 ? 20.981 -4.908 10.817 1.00 67.94 88 LEU A C 1
ATOM 697 O O . LEU A 1 88 ? 22.009 -4.546 10.247 1.00 67.94 88 LEU A O 1
ATOM 701 N N . LYS A 1 89 ? 21.006 -5.758 11.850 1.00 73.94 89 LYS A N 1
ATOM 702 C CA . LYS A 1 89 ? 22.244 -6.408 12.324 1.00 73.94 89 LYS A CA 1
ATOM 703 C C . LYS A 1 89 ? 22.894 -7.287 11.245 1.00 73.94 89 LYS A C 1
ATOM 705 O O . LYS A 1 89 ? 24.046 -7.685 11.378 1.00 73.94 89 LYS A O 1
ATOM 710 N N . THR A 1 90 ? 22.147 -7.621 10.196 1.00 73.62 90 THR A N 1
ATOM 711 C CA . THR A 1 90 ? 22.627 -8.366 9.036 1.00 73.62 90 THR A CA 1
ATOM 712 C C . THR A 1 90 ? 23.339 -7.438 8.064 1.00 73.62 90 THR A C 1
ATOM 714 O O . THR A 1 90 ? 22.830 -6.364 7.745 1.00 73.62 90 THR A O 1
ATOM 717 N N . SER A 1 91 ? 24.482 -7.877 7.536 1.00 78.38 91 SER A N 1
ATOM 718 C CA . SER A 1 91 ? 25.213 -7.125 6.517 1.00 78.38 91 SER A CA 1
ATOM 719 C C . SER A 1 91 ? 24.307 -6.768 5.330 1.00 78.38 91 SER A C 1
ATOM 721 O O . SER A 1 91 ? 23.527 -7.619 4.888 1.00 78.38 91 SER A O 1
ATOM 723 N N . PRO A 1 92 ? 24.405 -5.538 4.792 1.00 79.44 92 PRO A N 1
ATOM 724 C CA . PRO A 1 92 ? 23.618 -5.144 3.635 1.00 79.44 92 PRO A CA 1
ATOM 725 C C . PRO A 1 92 ? 23.945 -6.045 2.435 1.00 79.44 92 PRO A C 1
ATOM 727 O O . PRO A 1 92 ? 25.072 -6.549 2.322 1.00 79.44 92 PRO A O 1
ATOM 730 N N . PRO A 1 93 ? 22.986 -6.256 1.517 1.00 83.56 93 PRO A N 1
ATOM 731 C CA . PRO A 1 93 ? 23.264 -6.981 0.288 1.00 83.56 93 PRO A CA 1
ATOM 732 C C . PRO A 1 93 ? 24.391 -6.288 -0.488 1.00 83.56 93 PRO A C 1
ATOM 734 O O . PRO A 1 93 ? 24.558 -5.068 -0.439 1.00 83.56 93 PRO A O 1
ATOM 737 N N . LYS A 1 94 ? 25.182 -7.075 -1.222 1.00 88.62 94 LYS A N 1
ATOM 738 C CA . LYS A 1 94 ? 26.246 -6.535 -2.077 1.00 88.62 94 LYS A CA 1
ATOM 739 C C . LYS A 1 94 ? 25.645 -5.582 -3.113 1.00 88.62 94 LYS A C 1
ATOM 741 O O . LYS A 1 94 ? 24.613 -5.898 -3.698 1.00 88.62 94 LYS A O 1
ATOM 746 N N . ILE A 1 95 ? 26.348 -4.478 -3.390 1.00 91.06 95 ILE A N 1
ATOM 747 C CA . ILE A 1 95 ? 25.958 -3.469 -4.397 1.00 91.06 95 ILE A CA 1
ATOM 748 C C . ILE A 1 95 ? 25.673 -4.128 -5.754 1.00 91.06 95 ILE A C 1
ATOM 750 O O . ILE A 1 95 ? 24.715 -3.780 -6.436 1.00 91.06 95 ILE A O 1
ATOM 754 N N . PHE A 1 96 ? 26.483 -5.124 -6.120 1.00 90.69 96 PHE A N 1
ATOM 755 C CA . PHE A 1 96 ? 26.297 -5.904 -7.335 1.00 90.69 96 PHE A CA 1
ATOM 756 C C . PHE A 1 96 ? 25.885 -7.335 -7.014 1.00 90.69 96 PHE A C 1
ATOM 758 O O . PHE A 1 96 ? 26.494 -8.020 -6.184 1.00 90.69 96 PHE A O 1
ATOM 765 N N . LYS A 1 97 ? 24.880 -7.816 -7.747 1.00 88.56 97 LYS A N 1
ATOM 766 C CA . LYS A 1 97 ? 24.509 -9.228 -7.755 1.00 88.56 97 LYS A CA 1
ATOM 767 C C . LYS A 1 97 ? 25.638 -10.047 -8.383 1.00 88.56 97 LYS A C 1
ATOM 769 O O . LYS A 1 97 ? 26.097 -9.740 -9.479 1.00 88.56 97 LYS A O 1
ATOM 774 N N . ASN A 1 98 ? 26.039 -11.131 -7.721 1.00 86.62 98 ASN A N 1
ATOM 775 C CA . ASN A 1 98 ? 26.911 -12.127 -8.335 1.00 86.62 98 ASN A CA 1
ATOM 776 C C . ASN A 1 98 ? 26.057 -13.121 -9.133 1.00 86.62 98 ASN A C 1
ATOM 778 O O . ASN A 1 98 ? 25.142 -13.739 -8.585 1.00 86.62 98 ASN A O 1
ATOM 782 N N . VAL A 1 99 ? 26.340 -13.254 -10.425 1.00 87.31 99 VAL A N 1
ATOM 783 C CA . VAL A 1 99 ? 25.675 -14.206 -11.318 1.00 87.31 99 VAL A CA 1
ATOM 784 C C . VAL A 1 99 ? 26.638 -15.345 -11.645 1.00 87.31 99 VAL A C 1
ATOM 786 O O . VAL A 1 99 ? 27.799 -15.107 -11.963 1.00 87.31 99 VAL A O 1
ATOM 789 N N . LYS A 1 100 ? 26.162 -16.595 -11.567 1.00 87.88 100 LYS A N 1
ATOM 790 C CA . LYS A 1 100 ? 26.968 -17.801 -11.856 1.00 87.88 100 LYS A CA 1
ATOM 791 C C . LYS A 1 100 ? 27.184 -18.054 -13.360 1.00 87.88 100 LYS A C 1
ATOM 793 O O . LYS A 1 100 ? 27.809 -19.039 -13.731 1.00 87.88 100 LYS A O 1
ATOM 798 N N . SER A 1 101 ? 26.622 -17.211 -14.221 1.00 85.38 101 SER A N 1
ATOM 799 C CA . SER A 1 101 ? 26.647 -17.358 -15.675 1.00 85.38 101 SER A CA 1
ATOM 800 C C . SER A 1 101 ? 27.942 -16.836 -16.302 1.00 85.38 101 SER A C 1
ATOM 802 O O . SER A 1 101 ? 28.694 -16.074 -15.692 1.00 85.38 101 SER A O 1
ATOM 804 N N . VAL A 1 102 ? 28.164 -17.206 -17.565 1.00 86.12 102 VAL A N 1
ATOM 805 C CA . VAL A 1 102 ? 29.276 -16.704 -18.381 1.00 86.12 102 VAL A CA 1
ATOM 806 C C . VAL A 1 102 ? 29.205 -15.178 -18.479 1.00 86.12 102 VAL A C 1
ATOM 808 O O . VAL A 1 102 ? 28.160 -14.610 -18.800 1.00 86.12 102 VAL A O 1
ATOM 811 N N . LYS A 1 103 ? 30.325 -14.511 -18.189 1.00 85.88 103 LYS A N 1
ATOM 812 C CA . LYS A 1 103 ? 30.466 -13.057 -18.311 1.00 85.88 103 LYS A CA 1
ATOM 813 C C . LYS A 1 103 ? 30.760 -12.700 -19.765 1.00 85.88 103 LYS A C 1
ATOM 815 O O . LYS A 1 103 ? 31.592 -13.347 -20.396 1.00 85.88 103 LYS A O 1
ATOM 820 N N . LYS A 1 104 ? 30.111 -11.659 -20.283 1.00 84.75 104 LYS A N 1
ATOM 821 C CA . LYS A 1 104 ? 30.351 -11.140 -21.632 1.00 84.75 104 LYS A CA 1
ATOM 822 C C . LYS A 1 104 ? 30.844 -9.701 -21.542 1.00 84.75 104 LYS A C 1
ATOM 824 O O . LYS A 1 104 ? 30.244 -8.898 -20.835 1.00 84.75 104 LYS A O 1
ATOM 829 N N . LEU A 1 105 ? 31.936 -9.400 -22.239 1.00 88.00 105 LEU A N 1
ATOM 830 C CA . LEU A 1 105 ? 32.415 -8.030 -22.393 1.00 88.00 105 LEU A CA 1
ATOM 831 C C . LEU A 1 105 ? 31.490 -7.284 -23.358 1.00 88.00 105 LEU A C 1
ATOM 833 O O . LEU A 1 105 ? 31.118 -7.822 -24.403 1.00 88.00 105 LEU A O 1
ATOM 837 N N . LEU A 1 106 ? 31.111 -6.068 -22.979 1.00 89.75 106 LEU A N 1
ATOM 838 C CA . LEU A 1 106 ? 30.289 -5.178 -23.792 1.00 89.75 106 LEU A CA 1
ATOM 839 C C . LEU A 1 106 ? 31.193 -4.149 -24.495 1.00 89.75 106 LEU A C 1
ATOM 841 O O . LEU A 1 106 ? 32.218 -3.768 -23.921 1.00 89.75 106 LEU A O 1
ATOM 845 N N . PRO A 1 107 ? 30.857 -3.717 -25.723 1.00 88.94 107 PRO A N 1
ATOM 846 C CA . PRO A 1 107 ? 31.574 -2.644 -26.401 1.00 88.94 107 PRO A CA 1
ATOM 847 C C . PRO A 1 107 ? 31.517 -1.336 -25.599 1.00 88.94 107 PRO A C 1
ATOM 849 O O . PRO A 1 107 ? 30.539 -1.055 -24.907 1.00 88.94 107 PRO A O 1
ATOM 852 N N . ALA A 1 108 ? 32.575 -0.528 -25.698 1.00 86.56 108 ALA A N 1
ATOM 853 C CA . ALA A 1 108 ? 32.616 0.796 -25.085 1.00 86.56 108 ALA A CA 1
ATOM 854 C C . ALA A 1 108 ? 31.691 1.760 -25.841 1.00 86.56 108 ALA A C 1
ATOM 856 O O . ALA A 1 108 ? 31.725 1.815 -27.070 1.00 86.56 108 ALA A O 1
ATOM 857 N N . ARG A 1 109 ? 30.888 2.538 -25.110 1.00 80.44 109 ARG A N 1
ATOM 858 C CA . ARG A 1 109 ? 29.922 3.473 -25.694 1.00 80.44 109 ARG A CA 1
ATOM 859 C C . ARG A 1 109 ? 30.394 4.915 -25.554 1.00 80.44 109 ARG A C 1
ATOM 861 O O . ARG A 1 109 ? 30.803 5.334 -24.474 1.00 80.44 109 ARG A O 1
ATOM 868 N N . THR A 1 110 ? 30.302 5.679 -26.638 1.00 79.06 110 THR A N 1
ATOM 869 C CA . THR A 1 110 ? 30.500 7.131 -26.637 1.00 79.06 11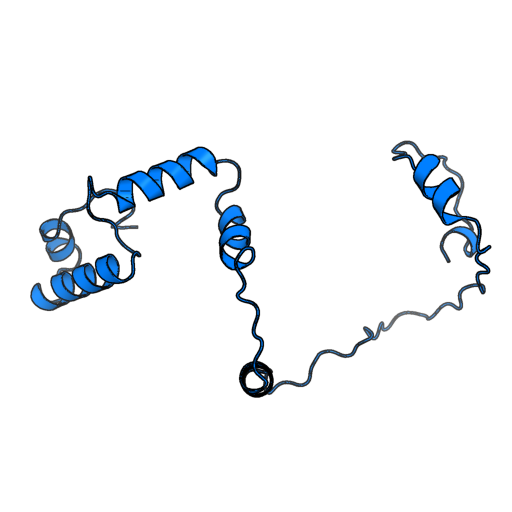0 THR A CA 1
ATOM 870 C C . THR A 1 110 ? 29.139 7.819 -26.710 1.00 79.06 110 THR A C 1
ATOM 872 O O . THR A 1 110 ? 28.270 7.432 -27.491 1.00 79.06 110 THR A O 1
ATOM 875 N N . PHE A 1 111 ? 28.926 8.830 -25.868 1.00 70.69 111 PHE A N 1
ATOM 876 C CA . PHE A 1 111 ? 27.706 9.636 -25.883 1.00 70.69 111 PHE A CA 1
ATOM 877 C C . PHE A 1 111 ? 28.063 11.059 -26.324 1.00 70.69 111 PHE A C 1
ATOM 879 O O . PHE A 1 111 ? 28.841 11.719 -25.63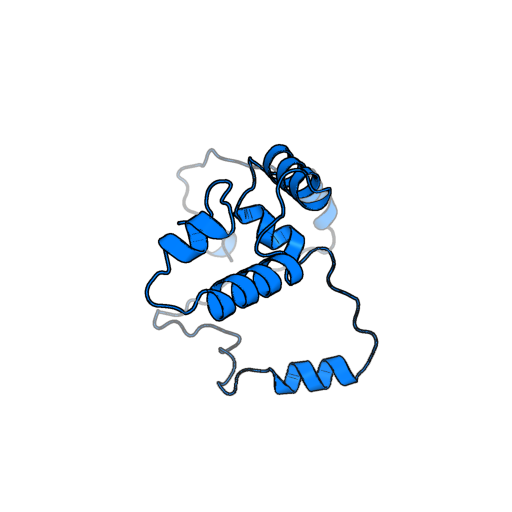4 1.00 70.69 111 PHE A O 1
ATOM 886 N N . PRO A 1 112 ? 27.536 11.553 -27.457 1.00 72.38 112 PRO A N 1
ATOM 887 C CA . PRO A 1 112 ? 27.674 12.958 -27.810 1.00 72.38 112 PRO A CA 1
ATOM 888 C C . PRO A 1 112 ? 26.938 13.831 -26.781 1.00 72.38 112 PRO A C 1
ATOM 890 O O . PRO A 1 112 ? 25.810 13.534 -26.389 1.00 72.38 112 PRO A O 1
ATOM 893 N N . ASN A 1 113 ? 27.543 14.947 -26.372 1.00 66.62 113 ASN A N 1
ATOM 894 C CA . ASN A 1 113 ? 26.989 15.833 -25.336 1.00 66.62 113 ASN A CA 1
ATOM 895 C C . ASN A 1 113 ? 25.689 16.569 -25.748 1.00 66.62 113 ASN A C 1
ATOM 897 O O . ASN A 1 113 ? 25.043 17.184 -24.906 1.00 66.62 113 ASN A O 1
ATOM 901 N N . SER A 1 114 ? 25.285 16.522 -27.023 1.00 65.38 114 SER A N 1
ATOM 902 C CA . SER A 1 114 ? 24.159 17.290 -27.593 1.00 65.38 114 SER A CA 1
ATOM 903 C C . SER A 1 114 ? 22.859 16.489 -27.782 1.00 65.38 114 SER A C 1
ATOM 905 O O . SER A 1 114 ? 21.898 16.969 -28.383 1.00 65.38 114 SER A O 1
ATOM 907 N N . GLU A 1 115 ? 22.800 15.262 -27.269 1.00 76.75 115 GLU A N 1
ATOM 908 C CA . GLU A 1 115 ? 21.733 14.302 -27.580 1.00 76.75 115 GLU A CA 1
ATOM 909 C C . GLU A 1 115 ? 20.424 14.516 -26.808 1.00 76.75 115 GLU A C 1
ATOM 911 O O . GLU A 1 115 ? 19.360 14.110 -27.272 1.00 76.75 115 GLU A O 1
ATOM 916 N N . PHE A 1 116 ? 20.472 15.158 -25.638 1.00 83.94 116 PHE A N 1
ATOM 917 C CA . PHE A 1 116 ? 19.366 15.133 -24.676 1.00 83.94 116 PHE A CA 1
ATOM 918 C C . PHE A 1 116 ? 18.052 15.715 -25.219 1.00 83.94 116 PHE A C 1
ATOM 920 O O . PHE A 1 116 ? 17.024 15.035 -25.220 1.00 83.94 116 PHE A O 1
ATOM 927 N N . VAL A 1 117 ? 18.085 16.951 -25.730 1.00 86.88 117 VAL A N 1
ATOM 928 C CA . VAL A 1 117 ? 16.885 17.621 -26.267 1.00 86.88 117 VAL A CA 1
ATOM 929 C C . VAL A 1 117 ? 16.331 16.844 -27.459 1.00 86.88 117 VAL A C 1
ATOM 931 O O . VAL A 1 117 ? 15.127 16.601 -27.538 1.00 86.88 117 VAL A O 1
ATOM 934 N N . ARG A 1 118 ? 17.209 16.387 -28.360 1.00 86.62 118 ARG A N 1
ATOM 935 C CA . ARG A 1 118 ? 16.797 15.615 -29.534 1.00 86.62 118 ARG A CA 1
ATOM 936 C C . ARG A 1 118 ? 16.089 14.322 -29.135 1.00 86.62 118 ARG A C 1
ATOM 938 O O . ARG A 1 118 ? 15.018 14.034 -29.664 1.00 86.62 118 ARG A O 1
ATOM 945 N N . VAL A 1 119 ? 16.657 13.566 -28.194 1.00 89.94 119 VAL A N 1
ATOM 946 C CA . VAL A 1 119 ? 16.086 12.300 -27.712 1.00 89.94 119 VAL A CA 1
ATOM 947 C C . VAL A 1 119 ? 14.726 12.526 -27.059 1.00 89.94 119 VAL A C 1
ATOM 949 O O . VAL A 1 119 ? 13.788 11.791 -27.362 1.00 89.94 119 VAL A O 1
ATOM 952 N N . LEU A 1 120 ? 14.580 13.550 -26.213 1.00 91.62 120 LEU A N 1
ATOM 953 C CA . LEU A 1 120 ? 13.297 13.851 -25.573 1.00 91.62 120 LEU A CA 1
ATOM 954 C C . LEU A 1 120 ? 12.200 14.165 -26.595 1.00 91.62 120 LEU A C 1
ATOM 956 O O . LEU A 1 120 ? 11.104 13.614 -26.492 1.00 91.62 120 LEU A O 1
ATOM 960 N N . MET A 1 121 ? 12.504 14.988 -27.602 1.00 92.62 121 MET A N 1
ATOM 961 C CA . MET A 1 121 ? 11.532 15.374 -28.632 1.00 92.62 121 MET A CA 1
ATOM 962 C C . MET A 1 121 ? 11.177 14.204 -29.566 1.00 92.62 121 MET A C 1
ATOM 964 O O . MET A 1 121 ? 10.021 14.050 -29.982 1.00 92.62 121 MET A O 1
ATOM 968 N N . ALA A 1 122 ? 12.153 13.343 -29.866 1.00 91.94 122 ALA A N 1
ATOM 969 C CA . ALA A 1 122 ? 11.985 12.193 -30.751 1.00 91.94 122 ALA A CA 1
ATOM 970 C C . ALA A 1 122 ? 11.400 10.949 -30.061 1.00 91.94 122 ALA A C 1
ATOM 972 O O . ALA A 1 122 ? 10.946 10.036 -30.749 1.00 91.94 122 ALA A O 1
ATOM 973 N N . ARG A 1 123 ? 11.388 10.879 -28.722 1.00 94.06 123 ARG A N 1
ATOM 974 C CA . ARG A 1 123 ? 10.951 9.684 -27.986 1.00 94.06 123 ARG A CA 1
ATOM 975 C C . ARG A 1 123 ? 9.515 9.300 -28.352 1.00 94.06 123 ARG A C 1
ATOM 977 O O . ARG A 1 123 ? 8.587 10.106 -28.250 1.00 94.06 123 ARG A O 1
ATOM 984 N N . ARG A 1 124 ? 9.318 8.036 -28.726 1.00 95.62 124 ARG A N 1
ATOM 985 C CA . ARG A 1 124 ? 8.011 7.424 -29.002 1.00 95.62 124 ARG A CA 1
ATOM 986 C C . ARG A 1 124 ? 7.945 6.032 -28.383 1.00 95.62 124 ARG A C 1
ATOM 988 O O . ARG A 1 124 ? 8.971 5.397 -28.151 1.00 95.62 124 ARG A O 1
ATOM 995 N N . THR A 1 125 ? 6.730 5.559 -28.122 1.00 96.88 125 THR A N 1
ATOM 996 C CA . THR A 1 125 ? 6.495 4.176 -27.696 1.00 96.88 125 THR A CA 1
ATOM 997 C C . THR A 1 125 ? 6.128 3.343 -28.915 1.00 96.88 125 THR A C 1
ATOM 999 O O . THR A 1 125 ? 5.020 3.463 -29.434 1.00 96.88 125 THR A O 1
ATOM 1002 N N . HIS A 1 126 ? 7.045 2.485 -29.357 1.00 94.38 126 HIS A N 1
ATOM 1003 C CA . HIS A 1 126 ? 6.808 1.540 -30.446 1.00 94.38 126 HIS A CA 1
ATOM 1004 C C . HIS A 1 126 ? 6.393 0.178 -29.876 1.00 94.38 126 HIS A C 1
ATOM 1006 O O . HIS A 1 126 ? 7.022 -0.324 -28.948 1.00 94.38 126 HIS A O 1
ATOM 1012 N N . ARG A 1 127 ? 5.320 -0.410 -30.418 1.00 97.31 127 ARG A N 1
ATOM 1013 C CA . ARG A 1 127 ? 4.818 -1.750 -30.039 1.00 97.31 127 ARG A CA 1
ATOM 1014 C C . ARG A 1 127 ? 4.780 -2.734 -31.212 1.00 97.31 127 ARG A C 1
ATOM 1016 O O . ARG A 1 127 ? 4.267 -3.837 -31.078 1.00 97.31 127 ARG A O 1
ATOM 1023 N N . GLN A 1 128 ? 5.315 -2.323 -32.356 1.00 96.88 128 GLN A N 1
ATOM 1024 C CA . GLN A 1 128 ? 5.476 -3.141 -33.553 1.00 96.88 128 GLN A CA 1
ATOM 1025 C C . GLN A 1 128 ? 6.970 -3.214 -33.865 1.00 96.88 128 GLN A C 1
ATOM 1027 O O . GLN A 1 128 ? 7.642 -2.182 -33.878 1.00 96.88 128 GLN A O 1
ATOM 1032 N N . PHE A 1 129 ? 7.485 -4.424 -34.077 1.00 95.44 129 PHE A N 1
ATOM 1033 C CA . PHE A 1 129 ? 8.920 -4.692 -34.179 1.00 95.44 129 PHE A CA 1
ATOM 1034 C C . PHE A 1 129 ? 9.247 -5.442 -35.467 1.00 95.44 129 PHE A C 1
ATOM 1036 O O . PHE A 1 129 ? 8.458 -6.262 -35.941 1.00 95.44 129 PHE A O 1
ATOM 1043 N N . SER A 1 130 ? 10.430 -5.181 -36.024 1.00 95.62 130 SER A N 1
ATOM 1044 C CA . SER A 1 130 ? 10.952 -5.977 -37.132 1.00 95.62 130 SER A CA 1
ATOM 1045 C C . SER A 1 130 ? 11.411 -7.356 -36.635 1.00 95.62 130 SER A C 1
ATOM 1047 O O . SER A 1 130 ? 11.658 -7.564 -35.448 1.00 95.62 130 SER A O 1
ATOM 1049 N N . LYS A 1 131 ? 11.563 -8.312 -37.558 1.00 96.19 131 LYS A N 1
ATOM 1050 C CA . LYS A 1 131 ? 12.156 -9.632 -37.263 1.00 96.19 131 LYS A CA 1
ATOM 1051 C C . LYS A 1 131 ? 13.692 -9.608 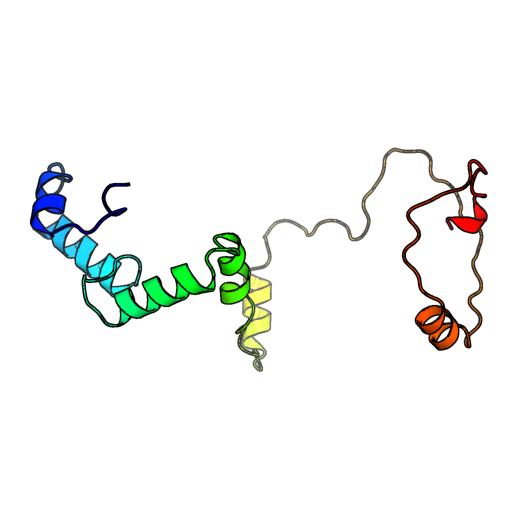-37.234 1.00 96.19 131 LYS A C 1
ATOM 1053 O O . LYS A 1 131 ? 14.315 -10.659 -37.092 1.00 96.19 131 LYS A O 1
ATOM 1058 N N . GLN A 1 132 ? 14.315 -8.445 -37.431 1.00 96.62 132 GLN A N 1
ATOM 1059 C CA . GLN A 1 132 ? 15.771 -8.338 -37.474 1.00 96.62 132 GLN A CA 1
ATOM 1060 C C . GLN A 1 132 ? 16.352 -8.507 -36.069 1.00 96.62 132 GLN A C 1
ATOM 1062 O O . GLN A 1 132 ? 15.858 -7.932 -35.100 1.00 96.62 132 GLN A O 1
ATOM 1067 N N . LYS A 1 133 ? 17.415 -9.309 -35.958 1.00 95.69 133 LYS A N 1
ATOM 1068 C CA . LYS A 1 133 ? 18.133 -9.489 -34.693 1.00 95.69 133 LYS A CA 1
ATOM 1069 C C . LYS A 1 133 ? 18.896 -8.210 -34.353 1.00 95.69 133 LYS A C 1
ATOM 1071 O O . LYS A 1 133 ? 19.565 -7.647 -35.215 1.00 95.69 133 LYS A O 1
ATOM 1076 N N . LEU A 1 134 ? 18.835 -7.798 -33.091 1.00 93.56 13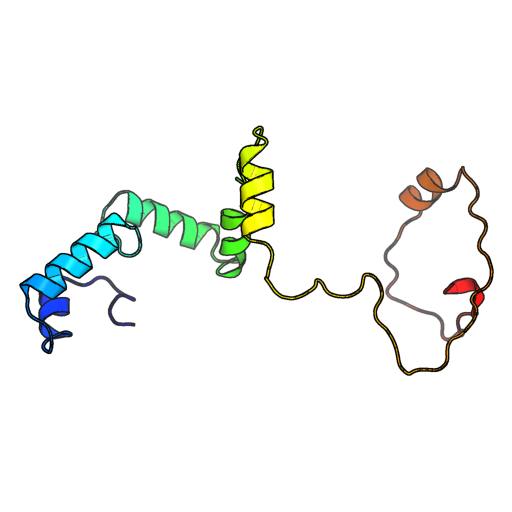4 LEU A N 1
ATOM 1077 C CA . LEU A 1 134 ? 19.660 -6.706 -32.582 1.00 93.56 134 LEU A CA 1
ATOM 1078 C C . LEU A 1 134 ? 21.119 -7.154 -32.476 1.00 93.56 134 LEU A C 1
ATOM 1080 O O . LEU A 1 134 ? 21.411 -8.286 -32.077 1.00 93.56 134 LEU A O 1
ATOM 1084 N N . THR A 1 135 ? 22.036 -6.259 -32.830 1.00 91.81 135 THR A N 1
ATOM 1085 C CA . THR A 1 135 ? 23.469 -6.473 -32.626 1.00 91.81 135 THR A CA 1
ATOM 1086 C C . THR A 1 135 ? 23.810 -6.343 -31.143 1.00 91.81 135 THR A C 1
ATOM 1088 O O . THR A 1 135 ? 23.075 -5.719 -30.376 1.00 91.81 135 THR A O 1
ATOM 1091 N N . LEU A 1 136 ? 24.949 -6.910 -30.726 1.00 88.81 136 LEU A N 1
ATOM 1092 C CA . LEU A 1 136 ? 25.451 -6.718 -29.361 1.00 88.81 136 LEU A CA 1
ATOM 1093 C C . LEU A 1 136 ? 25.653 -5.228 -29.051 1.00 88.81 136 LEU A C 1
ATOM 1095 O O . LEU A 1 136 ? 25.329 -4.788 -27.957 1.00 88.81 136 LEU A O 1
ATOM 1099 N N . GLU A 1 137 ? 26.133 -4.463 -30.027 1.00 88.62 137 GLU A N 1
ATOM 1100 C CA . GLU A 1 137 ? 26.354 -3.021 -29.915 1.00 88.62 137 GLU A CA 1
ATOM 1101 C C . GLU A 1 137 ? 25.063 -2.230 -29.662 1.00 88.62 137 GLU A C 1
ATOM 1103 O O . GLU A 1 137 ? 25.068 -1.302 -28.866 1.00 88.62 137 GLU A O 1
ATOM 1108 N N . ALA A 1 138 ? 23.933 -2.629 -30.255 1.00 87.88 138 ALA A N 1
ATOM 1109 C CA . ALA A 1 138 ? 22.661 -1.928 -30.072 1.00 87.88 138 ALA A CA 1
ATOM 1110 C C . ALA A 1 138 ? 22.058 -2.080 -28.659 1.00 87.88 138 ALA A C 1
ATOM 1112 O O . ALA A 1 138 ? 21.253 -1.244 -28.245 1.00 87.88 138 ALA A O 1
ATOM 1113 N N . VAL A 1 139 ? 22.415 -3.144 -27.930 1.00 86.50 139 VAL A N 1
ATOM 1114 C CA . VAL A 1 139 ? 21.893 -3.458 -26.583 1.00 86.50 139 VAL A CA 1
ATOM 1115 C C . VAL A 1 139 ? 22.911 -3.229 -25.461 1.00 86.50 139 VAL A C 1
ATOM 1117 O O . VAL A 1 139 ? 22.617 -3.543 -24.308 1.00 86.50 139 VAL A O 1
ATOM 1120 N N . SER A 1 140 ? 24.096 -2.720 -25.807 1.00 80.50 140 SER A N 1
ATOM 1121 C CA . SER A 1 140 ? 25.182 -2.382 -24.877 1.00 80.50 140 SER A CA 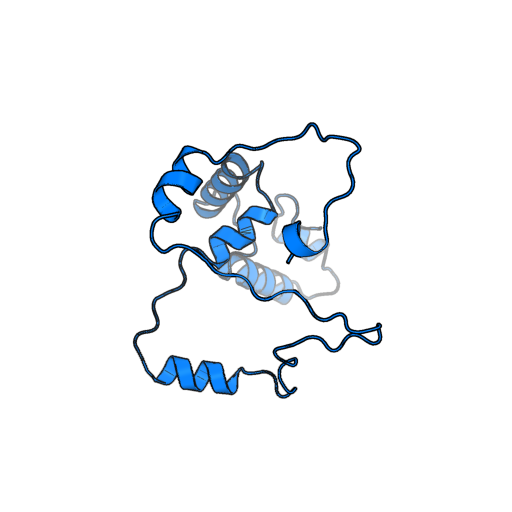1
ATOM 1122 C C . SER A 1 140 ? 25.230 -0.881 -24.622 1.00 80.50 140 SER A C 1
ATOM 1124 O O . SER A 1 140 ? 25.491 -0.489 -23.470 1.00 80.50 140 SER A O 1
#